Protein AF-A0A927ML71-F1 (afdb_monomer_lite)

Sequence (70 aa):
MIGTLIKEIMVGYIDGINDTSKISSDADLFALGINSVTGIRIFVAIENEFGFEFDDNNLNPETLGSINQR

Radius of gyration: 11.36 Å; chains: 1; bounding box: 26×27×26 Å

Structure (mmCIF, N/CA/C/O backbone):
data_AF-A0A927ML71-F1
#
_entry.id   AF-A0A927ML71-F1
#
loop_
_atom_site.group_PDB
_atom_site.id
_atom_site.type_symbol
_atom_site.label_atom_id
_atom_site.label_alt_id
_atom_site.label_comp_id
_atom_site.label_asym_id
_atom_site.label_entity_id
_atom_site.label_seq_id
_atom_site.pdbx_PDB_ins_code
_atom_site.Cartn_x
_atom_site.Cartn_y
_atom_site.Cartn_z
_atom_site.occupancy
_atom_site.B_iso_or_equiv
_atom_site.auth_seq_id
_atom_site.auth_comp_id
_atom_site.auth_asym_id
_atom_site.auth_atom_id
_atom_site.pdbx_PDB_model_num
ATOM 1 N N . MET A 1 1 ? -16.906 0.525 -1.048 1.00 62.47 1 MET A N 1
ATOM 2 C CA . MET A 1 1 ? -16.639 1.406 0.110 1.00 62.47 1 MET A CA 1
ATOM 3 C C . MET A 1 1 ? -15.275 1.111 0.725 1.00 62.47 1 MET A C 1
ATOM 5 O O . MET A 1 1 ? -14.423 1.967 0.587 1.00 62.47 1 MET A O 1
ATOM 9 N N . ILE A 1 2 ? -14.998 -0.086 1.262 1.00 69.69 2 ILE A N 1
ATOM 10 C CA . ILE A 1 2 ? -13.672 -0.416 1.850 1.00 69.69 2 ILE A CA 1
ATOM 11 C C . ILE A 1 2 ? -12.519 -0.357 0.830 1.00 69.69 2 ILE A C 1
ATOM 13 O O . ILE A 1 2 ? -11.488 0.247 1.097 1.00 69.69 2 ILE A O 1
ATOM 17 N N . GLY A 1 3 ? -12.711 -0.902 -0.378 1.00 73.88 3 GLY A N 1
ATOM 18 C CA . GLY A 1 3 ? -11.659 -0.901 -1.406 1.00 73.88 3 GLY A CA 1
ATOM 19 C C . GLY A 1 3 ? -11.233 0.490 -1.898 1.00 73.88 3 GLY A C 1
ATOM 20 O O . GLY A 1 3 ? -10.127 0.636 -2.402 1.00 73.88 3 GLY A O 1
ATOM 21 N N . THR A 1 4 ? -12.076 1.516 -1.747 1.00 80.69 4 THR A N 1
ATOM 22 C CA . THR A 1 4 ? -11.703 2.904 -2.071 1.00 80.69 4 THR A CA 1
ATOM 23 C C . THR A 1 4 ? -10.768 3.471 -1.006 1.00 80.69 4 THR A C 1
ATOM 25 O O . THR A 1 4 ? -9.751 4.055 -1.358 1.00 80.69 4 THR A O 1
ATOM 28 N N . LEU A 1 5 ? -11.061 3.212 0.272 1.00 81.25 5 LEU A N 1
ATOM 29 C CA . LEU A 1 5 ? -10.253 3.666 1.406 1.00 81.25 5 LEU A CA 1
ATOM 30 C C . LEU A 1 5 ? -8.844 3.054 1.378 1.00 81.25 5 LEU A C 1
ATOM 32 O O . LEU A 1 5 ? -7.850 3.746 1.556 1.00 81.25 5 LEU A O 1
ATOM 36 N N . ILE A 1 6 ? -8.748 1.757 1.062 1.00 81.75 6 ILE A N 1
ATOM 37 C CA . ILE A 1 6 ? -7.454 1.076 0.913 1.00 81.75 6 ILE A CA 1
ATOM 38 C C . ILE A 1 6 ? -6.633 1.732 -0.204 1.00 81.75 6 ILE A C 1
ATOM 40 O O . ILE A 1 6 ? -5.448 1.993 -0.019 1.00 81.75 6 ILE A O 1
ATOM 44 N N . LYS A 1 7 ? -7.256 2.070 -1.341 1.00 85.44 7 LYS A N 1
ATOM 45 C CA . LYS A 1 7 ? -6.561 2.781 -2.425 1.00 85.44 7 LYS A CA 1
ATOM 46 C C . LYS A 1 7 ? -6.099 4.174 -1.999 1.00 85.44 7 LYS A C 1
ATOM 48 O O . LYS A 1 7 ? -5.012 4.574 -2.396 1.00 85.44 7 LYS A O 1
ATOM 53 N N . GLU A 1 8 ? -6.880 4.899 -1.198 1.00 85.56 8 GLU A N 1
ATOM 54 C CA . GLU A 1 8 ? -6.475 6.204 -0.652 1.00 85.56 8 GLU A CA 1
ATOM 55 C C . GLU A 1 8 ? -5.249 6.086 0.257 1.00 85.56 8 GLU A C 1
ATOM 57 O O . GLU A 1 8 ? -4.302 6.855 0.096 1.00 85.56 8 GLU A O 1
ATOM 62 N N . ILE A 1 9 ? -5.217 5.078 1.134 1.00 85.50 9 ILE A N 1
ATOM 63 C CA . ILE A 1 9 ? -4.038 4.772 1.952 1.00 85.50 9 ILE A CA 1
ATOM 64 C C . ILE A 1 9 ? -2.842 4.493 1.036 1.00 85.50 9 ILE A C 1
ATOM 66 O O . ILE A 1 9 ? -1.800 5.123 1.182 1.00 85.50 9 ILE A O 1
ATOM 70 N N . MET A 1 10 ? -2.992 3.617 0.037 1.00 84.38 10 MET A N 1
ATOM 71 C CA . MET A 1 10 ? -1.902 3.231 -0.870 1.00 84.38 10 MET A CA 1
ATOM 72 C C . MET A 1 10 ? -1.307 4.409 -1.652 1.00 84.38 10 MET A C 1
ATOM 74 O O . MET A 1 10 ? -0.089 4.468 -1.811 1.00 84.38 10 MET A O 1
ATOM 78 N N . VAL A 1 11 ? -2.125 5.369 -2.096 1.00 87.12 11 VAL A N 1
ATOM 79 C CA . VAL A 1 11 ? -1.654 6.592 -2.777 1.00 87.12 11 VAL A CA 1
ATOM 80 C C . VAL A 1 11 ? -0.672 7.389 -1.905 1.00 87.12 11 VAL A C 1
ATOM 82 O O . VAL A 1 11 ? 0.262 7.983 -2.431 1.00 87.12 11 VAL A O 1
ATOM 85 N N . GLY A 1 12 ? -0.820 7.364 -0.577 1.00 84.31 12 GLY A N 1
ATOM 86 C CA . GLY A 1 12 ? 0.106 8.033 0.345 1.00 84.31 12 GLY A CA 1
ATOM 87 C C . GLY A 1 12 ? 1.477 7.360 0.483 1.00 84.31 12 GLY A C 1
ATOM 88 O O . GLY A 1 12 ? 2.402 7.972 1.016 1.00 84.31 12 GLY A O 1
ATOM 89 N N . TYR A 1 13 ? 1.621 6.119 0.013 1.00 84.56 13 TYR A N 1
ATOM 90 C CA . TYR A 1 13 ? 2.835 5.315 0.170 1.00 84.56 13 TYR A CA 1
ATOM 91 C C . TYR A 1 13 ? 3.536 4.981 -1.151 1.00 84.56 13 TYR A C 1
ATOM 93 O O . TYR A 1 13 ? 4.673 4.511 -1.121 1.00 84.56 13 TYR A O 1
ATOM 101 N N . ILE A 1 14 ? 2.886 5.202 -2.295 1.00 84.25 14 ILE A N 1
ATOM 102 C CA . ILE A 1 14 ? 3.458 4.926 -3.613 1.00 84.25 14 ILE A CA 1
ATOM 103 C C . ILE A 1 14 ? 3.955 6.224 -4.253 1.00 84.25 14 ILE A C 1
ATOM 105 O O . ILE A 1 14 ? 3.169 7.099 -4.620 1.00 84.25 14 ILE A O 1
ATOM 109 N N . ASP A 1 15 ? 5.265 6.311 -4.470 1.00 80.12 15 ASP A N 1
ATOM 110 C CA . ASP A 1 15 ? 5.870 7.452 -5.150 1.00 80.12 15 ASP A CA 1
ATOM 111 C C . ASP A 1 15 ? 5.357 7.578 -6.594 1.00 80.12 15 ASP A C 1
ATOM 113 O O . ASP A 1 15 ? 5.425 6.649 -7.398 1.00 80.12 15 ASP A O 1
ATOM 117 N N . GLY A 1 16 ? 4.852 8.763 -6.946 1.00 79.06 16 GLY A N 1
ATOM 118 C CA . GLY A 1 16 ? 4.390 9.075 -8.303 1.00 79.06 16 GLY A CA 1
ATOM 119 C C . GLY A 1 16 ? 2.938 8.691 -8.607 1.00 79.06 16 GLY A C 1
ATOM 120 O O . GLY A 1 16 ? 2.434 9.044 -9.679 1.00 79.06 16 GLY A O 1
ATOM 121 N N . ILE A 1 17 ? 2.229 8.053 -7.671 1.00 81.06 17 ILE A N 1
ATOM 122 C CA . ILE A 1 17 ? 0.779 7.863 -7.759 1.00 81.06 17 ILE A CA 1
ATOM 123 C C . ILE A 1 17 ? 0.100 8.887 -6.853 1.00 81.06 17 ILE A C 1
ATOM 125 O O . ILE A 1 17 ? 0.347 8.946 -5.661 1.00 81.06 17 ILE A O 1
ATOM 129 N N . ASN A 1 18 ? -0.767 9.709 -7.438 1.00 80.00 18 ASN A N 1
ATOM 130 C CA . ASN A 1 18 ? -1.521 10.760 -6.748 1.00 80.00 18 ASN A CA 1
ATOM 131 C C . ASN A 1 18 ? -3.038 10.639 -6.955 1.00 80.00 18 ASN A C 1
ATOM 133 O O . ASN A 1 18 ? -3.786 11.552 -6.618 1.00 80.00 18 ASN A O 1
ATOM 137 N N . ASP A 1 19 ? -3.481 9.542 -7.569 1.00 81.06 19 ASP A N 1
ATOM 138 C CA . ASP A 1 19 ? -4.870 9.317 -7.945 1.00 81.06 19 ASP A CA 1
ATOM 139 C C . ASP A 1 19 ? -5.209 7.831 -7.785 1.00 81.06 19 ASP A C 1
ATOM 141 O O . ASP A 1 19 ? -4.557 6.965 -8.375 1.00 81.06 19 ASP A O 1
ATOM 145 N N . THR A 1 20 ? -6.245 7.546 -6.997 1.00 81.69 20 THR A N 1
ATOM 146 C CA . THR A 1 20 ? -6.735 6.190 -6.721 1.00 81.69 20 THR A CA 1
ATOM 147 C C . THR A 1 20 ? -7.274 5.498 -7.972 1.00 81.69 20 THR A C 1
ATOM 149 O O . THR A 1 20 ? -7.268 4.266 -8.033 1.00 81.69 20 THR A O 1
ATOM 152 N N . SER A 1 21 ? -7.679 6.257 -8.998 1.00 81.00 21 SER A N 1
ATOM 153 C CA . SER A 1 21 ? -8.135 5.724 -10.288 1.00 81.00 21 SER A CA 1
ATOM 154 C C . SER A 1 21 ? -7.034 4.971 -11.044 1.00 81.00 21 SER A C 1
ATOM 156 O O . SER A 1 21 ? -7.330 4.097 -11.860 1.00 81.00 21 SER A O 1
ATOM 158 N N . LYS A 1 22 ? -5.763 5.256 -10.731 1.00 76.19 22 LYS A N 1
ATOM 159 C CA . LYS A 1 22 ? -4.590 4.610 -11.336 1.00 76.19 22 LYS A CA 1
ATOM 160 C C . LYS A 1 22 ? -4.262 3.251 -10.714 1.00 76.19 22 LYS A C 1
ATOM 162 O O . LYS A 1 22 ? -3.461 2.511 -11.276 1.00 76.19 22 LYS A O 1
ATOM 167 N N . ILE A 1 23 ? -4.879 2.910 -9.582 1.00 81.31 23 ILE A N 1
ATOM 168 C CA . ILE A 1 23 ? -4.677 1.631 -8.898 1.00 81.31 23 ILE A CA 1
ATOM 169 C C . ILE A 1 23 ? -5.837 0.704 -9.268 1.00 81.31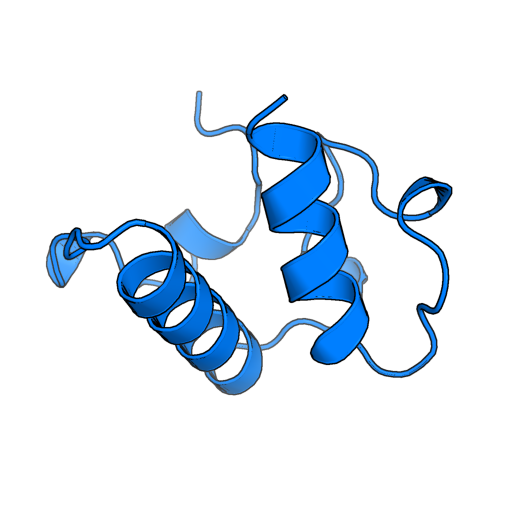 23 ILE A C 1
ATOM 171 O O . ILE A 1 23 ? -6.943 0.793 -8.720 1.00 81.31 23 ILE A O 1
ATOM 175 N N . SER A 1 24 ? -5.595 -0.199 -10.220 1.00 82.12 24 SER A N 1
ATOM 176 C CA . SER A 1 24 ? -6.537 -1.286 -10.513 1.00 82.12 24 SER A CA 1
ATOM 177 C C . SER A 1 24 ? -6.632 -2.237 -9.318 1.00 82.12 24 SER A C 1
ATOM 179 O O . SER A 1 24 ? -5.652 -2.457 -8.614 1.00 82.12 24 SER A O 1
ATOM 181 N N . SER A 1 25 ? -7.810 -2.820 -9.089 1.00 78.12 25 SER A N 1
ATOM 182 C CA . SER A 1 25 ? -7.984 -3.843 -8.045 1.00 78.12 25 SER A CA 1
ATOM 183 C C . SER A 1 25 ? -7.253 -5.152 -8.374 1.00 78.12 25 SER A C 1
ATOM 185 O O . SER A 1 25 ? -7.025 -5.955 -7.484 1.00 78.12 25 SER A O 1
ATOM 187 N N . ASP A 1 26 ? -6.867 -5.348 -9.635 1.00 75.81 26 ASP A N 1
ATOM 188 C CA . ASP A 1 26 ? -6.054 -6.481 -10.097 1.00 75.81 26 ASP A CA 1
ATOM 189 C C . ASP A 1 26 ? -4.613 -6.052 -10.423 1.00 75.81 26 ASP A C 1
ATOM 191 O O . ASP A 1 26 ? -3.899 -6.752 -11.140 1.00 75.81 26 ASP A O 1
ATOM 195 N N . ALA A 1 27 ? -4.198 -4.857 -9.985 1.00 78.88 27 ALA A N 1
ATOM 196 C CA . ALA A 1 27 ? -2.841 -4.388 -10.224 1.00 78.88 27 ALA A CA 1
ATOM 197 C C . ALA A 1 27 ? -1.835 -5.217 -9.421 1.00 78.88 27 ALA A C 1
ATOM 199 O O . ALA A 1 27 ? -2.032 -5.463 -8.230 1.00 78.88 27 ALA A O 1
ATOM 200 N N . ASP A 1 28 ? -0.727 -5.567 -10.071 1.00 78.50 28 ASP A N 1
ATOM 201 C CA . ASP A 1 28 ? 0.465 -6.043 -9.381 1.00 78.50 28 ASP A CA 1
ATOM 202 C C . ASP A 1 28 ? 1.051 -4.887 -8.564 1.00 78.50 28 ASP A C 1
ATOM 204 O O . ASP A 1 28 ? 1.497 -3.869 -9.106 1.00 78.50 28 ASP A O 1
ATOM 208 N N . LEU A 1 29 ? 1.021 -5.039 -7.244 1.00 79.00 29 LEU A N 1
ATOM 209 C CA . LEU A 1 29 ? 1.458 -4.011 -6.309 1.00 79.00 29 LEU A CA 1
ATOM 210 C C . LEU A 1 29 ? 2.965 -3.754 -6.413 1.00 79.00 29 LEU A C 1
ATOM 212 O O . LEU A 1 29 ? 3.397 -2.604 -6.297 1.00 79.00 29 LEU A O 1
ATOM 216 N N . PHE A 1 30 ? 3.760 -4.779 -6.731 1.00 80.69 30 PHE A N 1
ATOM 217 C CA . PHE A 1 30 ? 5.195 -4.619 -6.956 1.00 80.69 30 PHE A CA 1
ATOM 218 C C . PHE A 1 30 ? 5.479 -3.820 -8.228 1.00 80.69 30 PHE A C 1
ATOM 220 O O . PHE A 1 30 ? 6.367 -2.964 -8.237 1.00 80.69 30 PHE A O 1
ATOM 227 N N . ALA A 1 31 ? 4.683 -4.021 -9.281 1.00 81.88 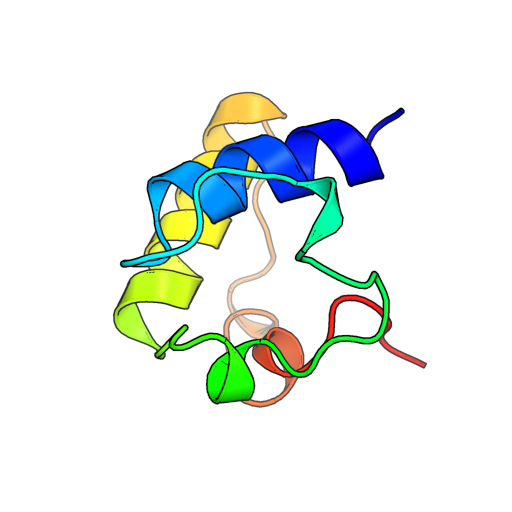31 ALA A N 1
ATOM 228 C CA . ALA A 1 31 ? 4.779 -3.232 -10.510 1.00 81.88 31 ALA A CA 1
ATOM 229 C C . ALA A 1 31 ? 4.406 -1.752 -10.301 1.00 81.88 31 ALA A C 1
ATOM 231 O O . ALA A 1 31 ? 4.866 -0.890 -11.050 1.00 81.88 31 ALA A O 1
ATOM 232 N N . LEU A 1 32 ? 3.616 -1.445 -9.266 1.00 80.19 32 LEU A N 1
ATOM 233 C CA . LEU A 1 32 ? 3.305 -0.075 -8.849 1.00 80.19 32 LEU A CA 1
ATOM 234 C C . LEU A 1 32 ? 4.405 0.561 -7.983 1.00 80.19 32 LEU A C 1
ATOM 236 O O . LEU A 1 32 ? 4.259 1.708 -7.582 1.00 80.19 32 LEU A O 1
ATOM 240 N N . GLY A 1 33 ? 5.508 -0.139 -7.702 1.00 80.75 33 GLY A N 1
ATOM 241 C CA . GLY A 1 33 ? 6.616 0.383 -6.897 1.00 80.75 33 GLY A CA 1
ATOM 242 C C . GLY A 1 33 ? 6.499 0.098 -5.398 1.00 80.75 33 GLY A C 1
ATOM 243 O O . GLY A 1 33 ? 7.326 0.579 -4.619 1.00 80.75 33 GLY A O 1
ATOM 244 N N . ILE A 1 34 ? 5.519 -0.709 -4.973 1.00 84.00 34 ILE A N 1
ATOM 245 C CA . ILE A 1 34 ? 5.486 -1.238 -3.607 1.00 84.00 34 ILE A CA 1
ATOM 246 C C . ILE A 1 34 ? 6.615 -2.260 -3.468 1.00 84.00 34 ILE A C 1
ATOM 248 O O . ILE A 1 34 ? 6.775 -3.158 -4.285 1.00 84.00 34 ILE A O 1
ATOM 252 N N . ASN A 1 35 ? 7.411 -2.131 -2.412 1.00 83.88 35 ASN A N 1
ATOM 253 C CA . ASN A 1 35 ? 8.381 -3.145 -2.003 1.00 83.88 35 ASN A CA 1
ATOM 254 C C . ASN A 1 35 ? 8.013 -3.674 -0.611 1.00 83.88 35 ASN A C 1
ATOM 256 O O . ASN A 1 35 ? 7.055 -3.201 -0.002 1.00 83.88 35 ASN A O 1
ATOM 260 N N . SER A 1 36 ? 8.782 -4.622 -0.074 1.00 81.31 36 SER A N 1
ATOM 261 C CA . SER A 1 36 ? 8.488 -5.237 1.228 1.00 81.31 36 SER A CA 1
ATOM 262 C C . SER A 1 36 ? 8.352 -4.222 2.371 1.00 81.31 36 SER A C 1
ATOM 264 O O . SER A 1 36 ? 7.502 -4.386 3.239 1.00 81.31 36 SER A O 1
ATOM 266 N N . VAL A 1 37 ? 9.143 -3.143 2.368 1.00 84.62 37 VAL A N 1
ATOM 267 C CA . VAL A 1 37 ? 9.077 -2.103 3.408 1.00 84.62 37 VAL A CA 1
ATOM 268 C C . VAL A 1 37 ? 7.824 -1.254 3.237 1.00 84.62 37 VAL A C 1
ATOM 270 O O . VAL A 1 37 ? 7.122 -0.983 4.211 1.00 84.62 37 VAL A O 1
ATOM 273 N N . THR A 1 38 ? 7.527 -0.832 2.008 1.00 85.88 38 THR A N 1
ATOM 274 C CA . THR A 1 38 ? 6.331 -0.038 1.716 1.00 85.88 38 THR A CA 1
ATOM 275 C C . THR A 1 38 ? 5.054 -0.842 1.973 1.00 85.88 38 THR A C 1
ATOM 277 O O . THR A 1 38 ? 4.100 -0.308 2.528 1.00 85.88 38 THR A O 1
ATOM 280 N N . GLY A 1 39 ? 5.065 -2.137 1.650 1.00 84.38 39 GLY A N 1
ATOM 281 C CA . GLY A 1 39 ? 3.966 -3.067 1.903 1.00 84.38 39 GLY A CA 1
ATOM 282 C C . GLY A 1 39 ? 3.655 -3.204 3.391 1.00 84.38 39 GLY A C 1
ATOM 283 O O . GLY A 1 39 ? 2.507 -3.021 3.783 1.00 84.38 39 GLY A O 1
ATOM 284 N N . ILE A 1 40 ? 4.677 -3.403 4.233 1.00 85.06 40 ILE A N 1
ATOM 285 C CA . ILE A 1 40 ? 4.500 -3.443 5.696 1.00 85.06 40 ILE A CA 1
ATOM 286 C C . ILE A 1 40 ? 3.900 -2.129 6.213 1.00 85.06 40 ILE A C 1
ATOM 288 O O . ILE A 1 40 ? 2.990 -2.144 7.035 1.00 85.06 40 ILE A O 1
ATOM 292 N N . ARG A 1 41 ? 4.361 -0.975 5.714 1.00 87.12 41 ARG A N 1
ATOM 293 C CA . ARG A 1 41 ? 3.816 0.329 6.130 1.00 87.12 41 ARG A CA 1
ATOM 294 C C . ARG A 1 41 ? 2.345 0.504 5.754 1.00 87.12 41 ARG A C 1
ATOM 296 O O . ARG A 1 41 ? 1.592 1.046 6.557 1.00 87.12 41 ARG A O 1
ATOM 303 N N . ILE A 1 42 ? 1.947 0.048 4.565 1.00 85.75 42 ILE A N 1
ATOM 304 C CA . ILE A 1 42 ? 0.546 0.063 4.123 1.00 85.75 42 ILE A CA 1
ATOM 305 C C . ILE A 1 42 ? -0.300 -0.844 5.023 1.00 85.75 42 ILE A C 1
ATOM 307 O O . ILE A 1 42 ? -1.375 -0.434 5.445 1.00 85.75 42 ILE A O 1
ATOM 311 N N . PHE A 1 43 ? 0.196 -2.036 5.366 1.00 84.81 43 PHE A N 1
ATOM 312 C CA . PHE A 1 43 ? -0.485 -2.951 6.285 1.00 84.81 43 PHE A CA 1
ATOM 313 C C . PHE A 1 43 ? -0.737 -2.311 7.650 1.00 84.81 43 PHE A C 1
ATOM 315 O O . PHE A 1 43 ? -1.886 -2.219 8.069 1.00 84.81 43 PHE A O 1
ATOM 322 N N . VAL A 1 44 ? 0.300 -1.751 8.274 1.00 86.81 44 VAL A N 1
ATOM 323 C CA . VAL A 1 44 ? 0.178 -1.052 9.564 1.00 86.81 44 VAL A CA 1
ATOM 324 C C . VAL A 1 44 ? -0.781 0.143 9.476 1.00 86.81 44 VAL A C 1
ATOM 326 O O . VAL A 1 44 ? -1.513 0.436 10.420 1.00 86.81 44 VAL A O 1
ATOM 329 N N . ALA A 1 45 ? -0.807 0.860 8.350 1.00 87.69 45 ALA A N 1
ATOM 330 C CA . ALA A 1 45 ? -1.757 1.952 8.147 1.00 87.69 45 ALA A CA 1
ATOM 331 C C . ALA A 1 45 ? -3.210 1.452 8.090 1.00 87.69 45 ALA A C 1
ATOM 333 O O . ALA A 1 45 ? -4.092 2.082 8.666 1.00 87.69 45 ALA A O 1
ATOM 334 N N . ILE A 1 46 ? -3.450 0.309 7.444 1.00 86.62 46 ILE A N 1
ATOM 335 C CA . ILE A 1 46 ? -4.770 -0.329 7.390 1.00 86.62 46 ILE A CA 1
ATOM 336 C C . ILE A 1 46 ? -5.189 -0.812 8.788 1.00 86.62 46 ILE A C 1
ATOM 338 O O . ILE A 1 46 ? -6.313 -0.547 9.203 1.00 86.62 46 ILE A O 1
ATOM 342 N N . GLU A 1 47 ? -4.301 -1.456 9.544 1.00 88.12 47 GLU A N 1
ATOM 343 C CA . GLU A 1 47 ? -4.590 -1.902 10.918 1.00 88.12 47 GLU A CA 1
ATOM 344 C C . GLU A 1 47 ? -5.021 -0.742 11.819 1.00 88.12 47 GLU A C 1
ATOM 346 O O . GLU A 1 47 ? -6.048 -0.815 12.495 1.00 88.12 47 GLU A O 1
ATOM 351 N N . ASN A 1 48 ? -4.282 0.370 11.762 1.00 87.75 48 ASN A N 1
ATOM 352 C CA . ASN A 1 48 ? -4.598 1.577 12.523 1.00 87.75 48 ASN A CA 1
ATOM 353 C C . ASN A 1 48 ? -5.929 2.215 12.101 1.00 87.75 48 ASN A C 1
ATOM 355 O O . ASN A 1 48 ? -6.666 2.697 12.959 1.00 87.75 48 ASN A O 1
ATOM 359 N N . GLU A 1 49 ? -6.240 2.229 10.801 1.00 87.44 49 GLU A N 1
ATOM 360 C CA . GLU A 1 49 ? -7.466 2.847 10.280 1.00 87.44 4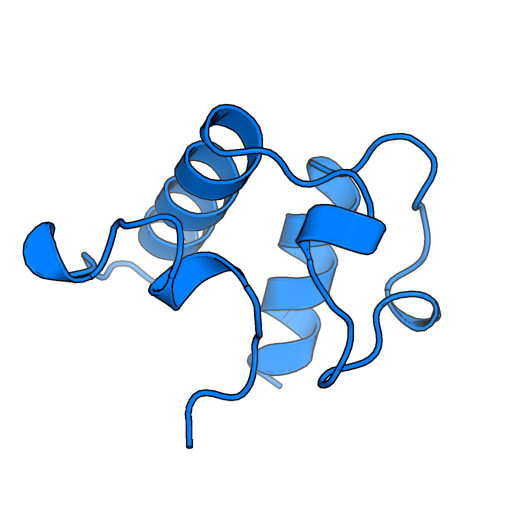9 GLU A CA 1
ATOM 361 C C . GLU A 1 49 ? -8.721 2.040 10.642 1.00 87.44 49 GLU A C 1
ATOM 363 O O . GLU A 1 49 ? -9.768 2.604 10.957 1.00 87.44 49 GLU A O 1
ATOM 368 N N . PHE A 1 50 ? -8.630 0.710 10.615 1.00 87.50 50 PHE A N 1
ATOM 369 C CA . PHE A 1 50 ? -9.787 -0.167 10.797 1.00 87.50 50 PHE A CA 1
ATOM 370 C C . PHE A 1 50 ? -9.854 -0.838 12.178 1.00 87.50 50 PHE A C 1
ATOM 372 O O . PHE A 1 50 ? -10.865 -1.470 12.491 1.00 87.50 50 PHE A O 1
ATOM 379 N N . GLY A 1 51 ? -8.821 -0.696 13.011 1.00 87.06 51 GLY A N 1
ATOM 380 C CA . GLY A 1 51 ? -8.785 -1.219 14.378 1.00 87.06 51 GLY A CA 1
ATOM 381 C C . GLY A 1 51 ? -8.727 -2.746 14.460 1.00 87.06 51 GLY A C 1
ATOM 382 O O . GLY A 1 51 ? -9.292 -3.322 15.391 1.00 87.06 51 GLY A O 1
ATOM 383 N N . PHE A 1 52 ? -8.089 -3.399 13.487 1.00 86.06 52 PHE A N 1
ATOM 384 C CA . PHE A 1 52 ? -7.833 -4.843 13.488 1.00 86.06 52 PHE A CA 1
ATOM 385 C C . PHE A 1 52 ? -6.342 -5.124 13.278 1.00 86.06 52 PHE A C 1
ATOM 387 O O . PHE A 1 52 ? -5.623 -4.249 12.814 1.00 86.06 52 PHE A O 1
ATOM 394 N N . GLU A 1 53 ? -5.901 -6.342 13.589 1.00 84.00 53 GLU A N 1
ATOM 395 C CA . GLU A 1 53 ? -4.543 -6.826 13.308 1.00 84.00 53 GLU A CA 1
ATOM 396 C C . GLU A 1 53 ? -4.601 -7.936 12.255 1.00 84.00 53 GLU A C 1
ATOM 398 O O . GLU A 1 53 ? -5.482 -8.807 12.293 1.00 84.00 53 GLU A O 1
ATOM 403 N N . PHE A 1 54 ? -3.685 -7.902 11.292 1.00 80.31 54 PHE A N 1
ATOM 404 C CA . PHE A 1 54 ? -3.454 -9.020 10.392 1.00 80.31 54 PHE A CA 1
ATOM 405 C C . PHE A 1 54 ? -2.639 -10.096 11.114 1.00 80.31 54 PHE A C 1
ATOM 407 O O . PHE A 1 54 ? -1.783 -9.804 11.940 1.00 80.31 54 PHE A O 1
ATOM 414 N N . ASP A 1 55 ? -2.884 -11.363 10.783 1.00 81.62 55 ASP A N 1
ATOM 415 C CA . ASP A 1 55 ? -2.017 -12.449 11.247 1.00 81.62 55 ASP A CA 1
ATOM 416 C C . ASP A 1 55 ? -0.611 -12.269 10.650 1.00 81.62 55 ASP A C 1
ATOM 418 O O . ASP A 1 55 ? -0.470 -12.166 9.429 1.00 81.62 55 ASP A O 1
ATOM 422 N N . ASP A 1 56 ? 0.422 -12.275 11.494 1.00 74.06 56 ASP A N 1
ATOM 423 C CA . ASP A 1 56 ? 1.827 -12.165 11.091 1.00 74.06 56 ASP A CA 1
ATOM 424 C C . ASP A 1 56 ? 2.222 -13.188 10.014 1.00 74.06 56 ASP A C 1
ATOM 426 O O . ASP A 1 56 ? 3.052 -12.909 9.147 1.00 74.06 56 ASP A O 1
ATOM 430 N N . ASN A 1 57 ? 1.595 -14.369 10.005 1.00 73.19 57 ASN A N 1
ATOM 431 C CA . ASN A 1 57 ? 1.840 -15.393 8.986 1.00 73.19 57 ASN A CA 1
ATOM 432 C C . ASN A 1 57 ? 1.382 -14.958 7.580 1.00 73.19 57 ASN A C 1
ATOM 434 O O . ASN A 1 57 ? 1.887 -15.465 6.574 1.00 73.19 57 ASN A O 1
ATOM 438 N N . ASN A 1 58 ? 0.462 -13.994 7.507 1.00 69.75 58 ASN A N 1
ATOM 439 C CA . ASN A 1 58 ? -0.034 -13.391 6.274 1.00 69.75 58 ASN A CA 1
ATOM 440 C C . ASN A 1 58 ? 0.779 -12.159 5.842 1.00 69.75 58 ASN A C 1
ATOM 442 O O . ASN A 1 58 ? 0.460 -11.574 4.808 1.00 69.75 58 ASN A O 1
ATOM 446 N N . LEU A 1 59 ? 1.827 -11.765 6.575 1.00 70.81 59 LEU A N 1
ATOM 447 C CA . LEU A 1 59 ? 2.726 -10.660 6.221 1.00 70.81 59 LEU A CA 1
ATOM 448 C C . LEU A 1 59 ? 3.945 -11.172 5.441 1.00 70.81 59 LEU A C 1
ATOM 450 O O . LEU A 1 59 ? 5.076 -11.153 5.929 1.00 70.81 59 LEU A O 1
ATOM 454 N N . ASN A 1 60 ? 3.737 -11.643 4.210 1.00 70.56 60 ASN A N 1
ATOM 455 C CA . ASN A 1 60 ? 4.823 -12.136 3.367 1.00 70.56 60 ASN A CA 1
ATOM 456 C C . ASN A 1 60 ? 4.734 -11.593 1.921 1.00 70.56 60 ASN A C 1
ATOM 458 O O . ASN A 1 60 ? 3.694 -11.101 1.492 1.00 70.56 60 ASN A O 1
ATOM 462 N N . PRO A 1 61 ? 5.830 -11.620 1.140 1.00 66.75 61 PRO A N 1
ATOM 463 C CA . PRO A 1 61 ? 5.831 -11.070 -0.218 1.00 66.75 61 PRO A CA 1
ATOM 464 C C . PRO A 1 61 ? 4.810 -11.724 -1.160 1.00 66.75 61 PRO A C 1
ATOM 466 O O . PRO A 1 61 ? 4.352 -11.076 -2.096 1.00 66.75 61 PRO A O 1
ATOM 469 N N . GLU A 1 62 ? 4.448 -12.986 -0.916 1.00 67.50 62 GLU A N 1
ATOM 470 C CA . GLU A 1 62 ? 3.489 -13.727 -1.740 1.00 67.50 62 GLU A CA 1
ATOM 471 C C . GLU A 1 62 ? 2.059 -13.223 -1.513 1.00 67.50 62 GLU A C 1
ATOM 473 O O . GLU A 1 62 ? 1.290 -13.097 -2.466 1.00 67.50 62 GLU A O 1
ATOM 478 N N . THR A 1 63 ? 1.718 -12.843 -0.278 1.00 68.19 63 THR A N 1
ATOM 479 C CA . THR A 1 63 ? 0.416 -12.255 0.054 1.00 68.19 63 THR A CA 1
ATOM 480 C C . THR A 1 63 ? 0.297 -10.783 -0.341 1.00 68.19 63 THR A C 1
ATOM 482 O O . THR A 1 63 ? -0.818 -10.297 -0.531 1.00 68.19 63 THR A O 1
ATOM 485 N N . LEU A 1 64 ? 1.429 -10.092 -0.513 1.00 66.69 64 LEU A N 1
ATOM 486 C CA . LEU A 1 64 ? 1.521 -8.681 -0.909 1.00 66.69 64 LEU A CA 1
ATOM 487 C C . LEU A 1 64 ? 1.439 -8.440 -2.426 1.00 66.69 64 LEU A C 1
ATOM 489 O O . LEU A 1 64 ? 1.374 -7.288 -2.846 1.00 66.69 64 LEU A O 1
ATOM 493 N N . GLY A 1 65 ? 1.460 -9.485 -3.258 1.00 64.50 65 GLY A N 1
ATOM 494 C CA . GLY A 1 65 ? 1.524 -9.330 -4.718 1.00 64.50 65 GLY A CA 1
ATOM 495 C C . GLY A 1 65 ? 0.226 -8.873 -5.392 1.00 64.50 65 GLY A C 1
ATOM 496 O O . GLY A 1 65 ? 0.271 -8.347 -6.501 1.00 64.50 65 GLY A O 1
ATOM 497 N N . SER A 1 66 ? -0.932 -9.059 -4.752 1.00 60.16 66 SER A N 1
ATOM 498 C CA . SER A 1 66 ? -2.245 -8.799 -5.358 1.00 60.16 66 S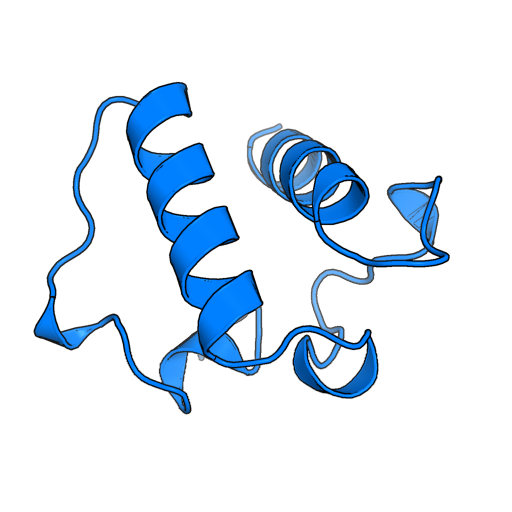ER A CA 1
ATOM 499 C C . SER A 1 66 ? -3.304 -8.470 -4.305 1.00 60.16 66 SER A C 1
ATOM 501 O O . SER A 1 66 ? -3.367 -9.119 -3.264 1.00 60.16 66 SER A O 1
ATOM 503 N N . ILE A 1 67 ? -4.187 -7.506 -4.604 1.00 60.75 67 ILE A N 1
ATOM 504 C CA . ILE A 1 67 ? -5.365 -7.180 -3.771 1.00 60.75 67 ILE A CA 1
ATOM 505 C C . ILE A 1 67 ? -6.402 -8.321 -3.817 1.00 60.75 67 ILE A C 1
ATOM 507 O O . ILE A 1 67 ? -7.149 -8.518 -2.861 1.00 60.75 67 ILE A O 1
ATOM 511 N N . ASN A 1 68 ? -6.432 -9.102 -4.901 1.00 53.22 68 ASN A N 1
ATOM 512 C CA . ASN A 1 68 ? -7.264 -10.295 -5.027 1.00 53.22 68 ASN A CA 1
ATOM 513 C C . ASN A 1 68 ? -6.422 -11.547 -4.741 1.00 53.22 68 ASN A C 1
ATOM 515 O O . ASN A 1 68 ? -5.646 -11.982 -5.596 1.00 53.22 68 ASN A O 1
ATOM 519 N N . GLN A 1 69 ? -6.595 -12.146 -3.562 1.00 48.44 69 GLN A N 1
ATOM 520 C CA . GLN A 1 69 ? -6.189 -13.533 -3.338 1.00 48.44 69 GLN A CA 1
ATOM 521 C C . GLN A 1 69 ? -7.318 -14.456 -3.800 1.00 48.44 69 GLN A C 1
ATOM 523 O O . GLN A 1 69 ? -8.469 -14.283 -3.397 1.00 48.44 69 GLN A O 1
ATOM 528 N N . ARG A 1 70 ? -6.998 -15.373 -4.716 1.00 42.38 70 ARG A N 1
ATOM 529 C CA . ARG A 1 70 ? -7.899 -16.446 -5.150 1.00 42.38 70 ARG A CA 1
ATOM 530 C C . ARG A 1 70 ? -7.865 -17.609 -4.177 1.00 42.38 70 ARG A C 1
ATOM 532 O O . ARG A 1 70 ? -6.747 -17.928 -3.723 1.00 42.38 70 ARG A O 1
#

Secondary structure (DSSP, 8-state):
-HHHHHHHHHHTTSTT---GGGS-TT--TTTTT--HHHHHHHHHHHHHHHT----GGG-STTTTS-S---

pLDDT: mean 78.33, std 9.57, rang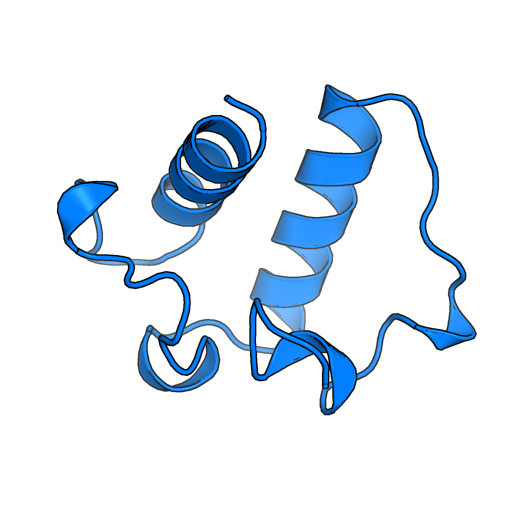e [42.38, 88.12]

Organism: 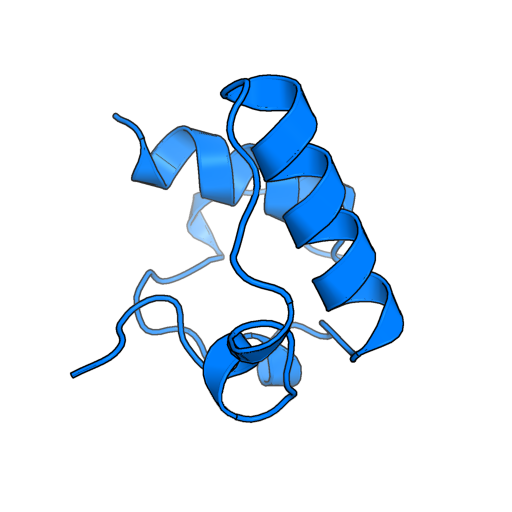NCBI:txid34101

InterPro domains:
  IPR009081 Phosphopantetheine binding ACP domain [PF00550] (17-65)
  IPR009081 Phosphopantetheine binding ACP domain [PS50075] (1-70)
  IPR036736 ACP-like superfamily [G3DSA:1.10.1200.10] (2-69)
  IPR036736 ACP-like superfamily [SSF47336] (5-68)

Foldseek 3Di:
DVLQVLLVLLQVLQPPRPDSVPDDQFDFVVVSVDDLVSLVVSQVVVCVVPVHHDDPVCSDPVNSGGNDDD